Protein AF-A0A6C0ENH8-F1 (afdb_monomer_lite)

Radius of gyration: 22.21 Å; chains: 1; bounding box: 45×36×61 Å

Organism: NCBI:txid1070528

Structure (mmCIF, N/CA/C/O backbone):
data_AF-A0A6C0ENH8-F1
#
_entry.id   AF-A0A6C0ENH8-F1
#
loop_
_atom_site.group_PDB
_atom_site.id
_atom_site.type_symbol
_atom_site.label_atom_id
_atom_site.label_alt_id
_atom_site.label_comp_id
_atom_site.label_asym_id
_atom_site.label_entity_id
_atom_site.label_seq_id
_atom_site.pdbx_PDB_ins_code
_atom_site.Cartn_x
_atom_site.Cartn_y
_atom_site.Cartn_z
_atom_site.occupancy
_atom_site.B_iso_or_equiv
_atom_site.auth_seq_id
_atom_site.auth_comp_id
_atom_site.auth_asym_id
_atom_site.auth_atom_id
_atom_site.pdbx_PDB_model_num
ATOM 1 N N . MET A 1 1 ? 32.160 -7.961 -44.471 1.00 65.69 1 MET A N 1
ATOM 2 C CA . MET A 1 1 ? 32.110 -6.772 -43.589 1.00 65.69 1 MET A CA 1
ATOM 3 C C . MET A 1 1 ? 30.663 -6.365 -43.324 1.00 65.69 1 MET A C 1
ATOM 5 O O . MET A 1 1 ? 30.337 -6.050 -42.190 1.00 65.69 1 MET A O 1
ATOM 9 N N . ASP A 1 2 ? 29.778 -6.484 -44.314 1.00 79.00 2 ASP A N 1
ATOM 10 C CA . ASP A 1 2 ? 28.397 -5.971 -44.247 1.00 79.00 2 ASP A CA 1
ATOM 11 C C . ASP A 1 2 ? 27.491 -6.718 -43.254 1.00 79.00 2 ASP A C 1
ATOM 13 O O . ASP A 1 2 ? 26.741 -6.101 -42.504 1.00 79.00 2 ASP A O 1
ATOM 17 N N . ASN A 1 3 ? 27.633 -8.043 -43.137 1.00 78.62 3 ASN A N 1
ATOM 18 C CA . ASN A 1 3 ? 26.851 -8.827 -42.170 1.00 78.62 3 ASN A CA 1
ATOM 19 C C . ASN A 1 3 ? 27.197 -8.468 -40.716 1.00 78.62 3 ASN A C 1
ATOM 21 O O . ASN A 1 3 ? 26.331 -8.490 -39.847 1.00 78.62 3 ASN A O 1
ATOM 25 N N . LEU A 1 4 ? 28.454 -8.096 -40.449 1.00 82.75 4 LEU A N 1
ATOM 26 C CA . LEU A 1 4 ? 28.908 -7.704 -39.113 1.00 82.75 4 LEU A CA 1
ATOM 27 C C . LEU A 1 4 ? 28.225 -6.401 -38.666 1.00 82.75 4 LEU A C 1
ATOM 29 O O . LEU A 1 4 ? 27.839 -6.268 -37.507 1.00 82.75 4 LEU A O 1
ATOM 33 N N . ILE A 1 5 ? 28.017 -5.478 -39.611 1.00 87.62 5 ILE A N 1
ATOM 34 C CA . ILE A 1 5 ? 27.381 -4.177 -39.378 1.00 87.62 5 ILE A CA 1
ATOM 35 C C . ILE A 1 5 ? 25.905 -4.339 -38.982 1.00 87.62 5 ILE A C 1
ATOM 37 O O . ILE A 1 5 ? 25.403 -3.535 -38.206 1.00 87.62 5 ILE A O 1
ATOM 41 N N . ILE A 1 6 ? 25.222 -5.389 -39.451 1.00 89.88 6 ILE A N 1
ATOM 42 C CA . ILE A 1 6 ? 23.808 -5.662 -39.133 1.00 89.88 6 ILE A CA 1
ATOM 43 C C . ILE A 1 6 ? 23.665 -6.510 -37.858 1.00 89.88 6 ILE A C 1
ATOM 45 O O . ILE A 1 6 ? 22.753 -6.296 -37.055 1.00 89.88 6 ILE A O 1
ATOM 49 N N . VAL A 1 7 ? 24.578 -7.457 -37.637 1.00 91.69 7 VAL A N 1
ATOM 50 C CA . VAL A 1 7 ? 24.515 -8.379 -36.491 1.00 91.69 7 VAL A CA 1
ATOM 51 C C . VAL A 1 7 ? 24.782 -7.659 -35.167 1.00 91.69 7 VAL A C 1
ATOM 53 O O . VAL A 1 7 ? 24.084 -7.917 -34.188 1.00 91.69 7 VAL A O 1
ATOM 56 N N . ILE A 1 8 ? 25.732 -6.721 -35.134 1.00 93.31 8 ILE A N 1
ATOM 57 C CA . ILE A 1 8 ? 26.076 -5.957 -33.923 1.00 93.31 8 ILE A CA 1
ATOM 58 C C . ILE A 1 8 ? 24.873 -5.176 -33.346 1.00 93.31 8 ILE A C 1
ATOM 60 O O . ILE A 1 8 ? 24.562 -5.370 -32.168 1.00 93.31 8 ILE A O 1
ATOM 64 N N . PRO A 1 9 ? 24.148 -4.332 -34.108 1.00 92.88 9 PRO A N 1
ATOM 65 C CA . PRO A 1 9 ? 23.003 -3.595 -33.579 1.00 92.88 9 PRO A CA 1
ATOM 66 C C . PRO A 1 9 ? 21.829 -4.511 -33.219 1.00 92.88 9 PRO A C 1
ATOM 68 O O . PRO A 1 9 ? 21.180 -4.271 -32.203 1.00 92.88 9 PRO A O 1
ATOM 71 N N . CYS A 1 10 ? 21.587 -5.594 -33.971 1.00 92.88 10 CYS A N 1
ATOM 72 C CA . CYS A 1 10 ? 20.583 -6.593 -33.585 1.00 92.88 10 CYS A CA 1
ATOM 73 C C . CYS A 1 10 ? 20.896 -7.206 -32.216 1.00 92.88 10 CYS A C 1
ATOM 75 O O . CYS A 1 10 ? 20.012 -7.319 -31.367 1.00 92.88 10 CYS A O 1
ATOM 77 N N . LEU A 1 11 ? 22.160 -7.554 -31.975 1.00 94.50 11 LEU A N 1
ATOM 78 C CA . LEU A 1 11 ? 22.593 -8.145 -30.714 1.00 94.50 11 LEU A CA 1
ATOM 79 C C . LEU A 1 11 ? 22.465 -7.151 -29.548 1.00 94.50 11 LEU A C 1
ATOM 81 O O . LEU A 1 11 ? 21.988 -7.526 -28.478 1.00 94.50 11 LEU A O 1
ATOM 85 N N . LEU A 1 12 ? 22.787 -5.872 -29.768 1.00 94.62 12 LEU A N 1
ATOM 86 C CA . LEU A 1 12 ? 22.582 -4.809 -28.775 1.00 94.62 12 L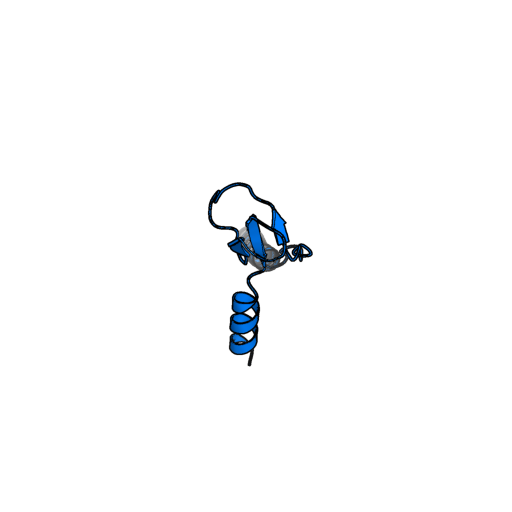EU A CA 1
ATOM 87 C C . LEU A 1 12 ? 21.099 -4.589 -28.439 1.00 94.62 12 LEU A C 1
ATOM 89 O O . LEU A 1 12 ? 20.762 -4.426 -27.267 1.00 94.62 12 LEU A O 1
ATOM 93 N N . VAL A 1 13 ? 20.206 -4.630 -29.433 1.00 94.69 13 VAL A N 1
ATOM 94 C CA . VAL A 1 13 ? 18.754 -4.512 -29.213 1.00 94.69 13 VAL A CA 1
ATOM 95 C C . VAL A 1 13 ? 18.230 -5.699 -28.406 1.00 94.69 13 VAL A C 1
ATOM 97 O O . VAL A 1 13 ? 17.504 -5.499 -27.434 1.00 94.69 13 VAL A O 1
ATOM 100 N N . VAL A 1 14 ? 18.631 -6.927 -28.742 1.00 94.00 14 VAL A N 1
ATOM 101 C CA . VAL A 1 14 ? 18.226 -8.129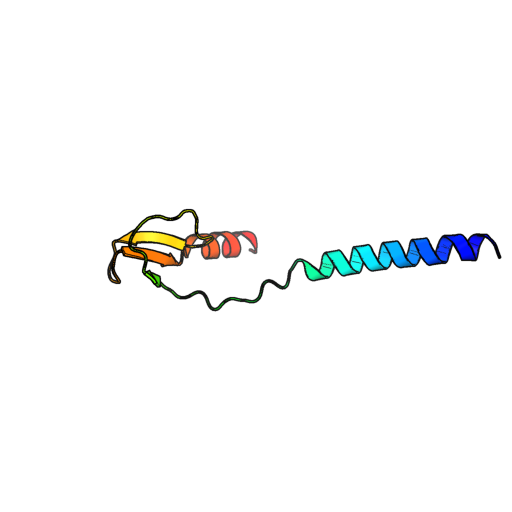 -27.994 1.00 94.00 14 VAL A CA 1
ATOM 102 C C . VAL A 1 14 ? 18.720 -8.069 -26.546 1.00 94.00 14 VAL A C 1
ATOM 104 O O . VAL A 1 14 ? 17.939 -8.299 -25.621 1.00 94.00 14 VAL A O 1
ATOM 107 N N . LEU A 1 15 ? 19.979 -7.683 -26.324 1.00 92.12 15 LEU A N 1
ATOM 108 C CA . LEU A 1 15 ? 20.531 -7.493 -24.979 1.00 92.12 15 LEU A CA 1
ATOM 109 C C . LEU A 1 15 ? 19.792 -6.405 -24.191 1.00 92.12 15 LEU A C 1
ATOM 111 O O . LEU A 1 15 ? 19.503 -6.593 -23.008 1.00 92.12 15 LEU A O 1
ATOM 115 N N . PHE A 1 16 ? 19.435 -5.295 -24.837 1.00 92.19 16 PHE A N 1
ATOM 116 C CA . PHE A 1 16 ? 18.658 -4.223 -24.219 1.00 92.19 16 PHE A CA 1
ATOM 117 C C . PHE A 1 16 ? 17.248 -4.681 -23.818 1.00 92.19 16 PHE A C 1
ATOM 119 O O . PHE A 1 16 ? 16.781 -4.349 -22.727 1.00 92.19 16 PHE A O 1
ATOM 126 N N . LEU A 1 17 ? 16.579 -5.486 -24.650 1.00 89.62 17 LEU A N 1
ATOM 127 C CA . LEU A 1 17 ? 15.270 -6.063 -24.327 1.00 89.62 17 LEU A CA 1
ATOM 128 C C . LEU A 1 17 ? 15.350 -7.020 -23.127 1.00 89.62 17 LEU A C 1
ATOM 130 O O . LEU A 1 17 ? 14.52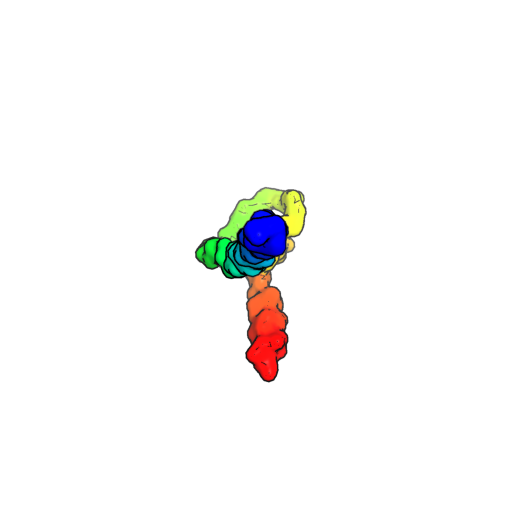1 -6.932 -22.219 1.00 89.62 17 LEU A O 1
ATOM 134 N N . ILE A 1 18 ? 16.383 -7.869 -23.075 1.00 88.38 18 ILE A N 1
ATOM 135 C CA . ILE A 1 18 ? 16.648 -8.757 -21.930 1.00 88.38 18 ILE A CA 1
ATOM 136 C C . ILE A 1 18 ? 16.906 -7.932 -20.659 1.00 88.38 18 ILE A C 1
ATOM 138 O O . ILE A 1 18 ? 16.346 -8.224 -19.600 1.00 88.38 18 ILE A O 1
ATOM 142 N N . TYR A 1 19 ? 17.703 -6.866 -20.766 1.00 85.00 19 TYR A N 1
ATOM 143 C CA . TYR A 1 19 ? 18.009 -5.969 -19.652 1.00 85.00 19 TYR A CA 1
ATOM 144 C C . TYR A 1 19 ? 16.756 -5.261 -19.112 1.00 85.00 19 TYR A C 1
ATOM 146 O O . TYR A 1 19 ? 16.539 -5.243 -17.899 1.00 85.00 19 TYR A O 1
ATOM 154 N N . LYS A 1 20 ? 15.875 -4.749 -19.987 1.00 78.31 20 LYS A N 1
ATOM 155 C CA . LYS A 1 20 ? 14.601 -4.137 -19.564 1.00 78.31 20 LYS A CA 1
ATOM 156 C C . LYS A 1 20 ? 13.666 -5.127 -18.877 1.00 78.31 20 LYS A C 1
ATOM 158 O O . LYS A 1 20 ? 12.970 -4.732 -17.944 1.00 78.31 20 LYS A O 1
ATOM 163 N N . ASN A 1 21 ? 13.651 -6.389 -19.308 1.00 72.38 21 ASN A N 1
ATOM 164 C CA . ASN A 1 21 ? 12.813 -7.407 -18.679 1.00 72.38 21 ASN A CA 1
ATOM 165 C C . ASN A 1 21 ? 13.241 -7.670 -17.224 1.00 72.38 21 ASN A C 1
ATOM 167 O O . ASN A 1 21 ? 12.400 -7.812 -16.344 1.00 72.38 21 ASN A O 1
ATOM 171 N N . LYS A 1 22 ? 14.551 -7.635 -16.944 1.00 63.16 22 LYS A N 1
ATOM 172 C CA . LYS A 1 22 ? 15.096 -7.884 -15.600 1.00 63.16 22 LYS A CA 1
ATOM 173 C C . LYS A 1 22 ? 14.818 -6.757 -14.593 1.00 63.16 22 LYS A C 1
ATOM 175 O O . LYS A 1 22 ? 14.767 -7.011 -13.396 1.00 63.16 22 LYS A O 1
ATOM 180 N N . ILE A 1 23 ? 14.616 -5.520 -15.054 1.00 58.53 23 ILE A N 1
ATOM 181 C CA . ILE A 1 23 ? 14.361 -4.363 -14.171 1.00 58.53 23 ILE A CA 1
ATOM 182 C C . ILE A 1 23 ? 12.911 -4.328 -13.651 1.00 58.53 23 ILE A C 1
ATOM 184 O O . ILE A 1 23 ? 12.632 -3.648 -12.665 1.00 58.53 23 ILE A O 1
ATOM 188 N N . GLN A 1 24 ? 11.982 -5.089 -14.241 1.00 51.69 24 GLN A N 1
ATOM 189 C CA . GLN A 1 24 ? 10.567 -5.036 -13.851 1.00 51.69 24 GLN A CA 1
ATOM 190 C C . GLN A 1 24 ? 10.233 -5.632 -12.472 1.00 51.69 24 GLN A C 1
ATOM 192 O O . GLN A 1 24 ? 9.128 -5.397 -11.983 1.00 51.69 24 GLN A O 1
ATOM 197 N N . GLU A 1 25 ? 11.156 -6.321 -11.798 1.00 55.16 25 GLU A N 1
ATOM 198 C CA . GLU A 1 25 ? 10.845 -7.018 -10.538 1.00 55.16 25 GLU A CA 1
ATOM 199 C C . GLU A 1 25 ? 11.513 -6.457 -9.280 1.00 55.16 25 GLU A C 1
ATOM 201 O O . GLU A 1 25 ? 11.291 -6.981 -8.192 1.00 55.16 25 GLU A O 1
ATOM 206 N N . PHE A 1 26 ? 12.258 -5.353 -9.360 1.00 49.44 26 PHE A N 1
ATOM 207 C CA . PHE A 1 26 ? 12.726 -4.681 -8.145 1.00 49.44 26 PHE A CA 1
ATOM 208 C C . PHE A 1 26 ? 11.780 -3.542 -7.765 1.00 49.44 26 PHE A C 1
ATOM 210 O O . PHE A 1 26 ? 12.105 -2.360 -7.880 1.00 49.44 26 PHE A O 1
ATOM 217 N N . LYS A 1 27 ? 10.574 -3.898 -7.307 1.00 52.12 27 LYS A N 1
ATOM 218 C CA . LYS A 1 27 ? 9.831 -2.978 -6.441 1.00 52.12 27 LYS A CA 1
ATOM 219 C C . LYS A 1 27 ? 10.540 -3.006 -5.091 1.00 52.12 27 LYS A C 1
ATOM 221 O O . LYS A 1 27 ? 10.637 -4.096 -4.524 1.00 52.12 27 LYS A O 1
ATOM 226 N N . PRO A 1 28 ? 11.049 -1.870 -4.580 1.00 44.59 28 PRO A N 1
ATOM 227 C CA . PRO A 1 28 ? 11.554 -1.839 -3.219 1.00 44.59 28 PRO A CA 1
ATOM 228 C C . PRO A 1 28 ? 10.455 -2.411 -2.329 1.00 44.59 28 PRO A C 1
ATOM 230 O O . PRO A 1 28 ? 9.282 -2.058 -2.481 1.00 44.59 28 PRO A O 1
ATOM 233 N N . VAL A 1 29 ? 10.823 -3.355 -1.465 1.00 52.22 29 VAL A N 1
ATOM 234 C CA . VAL A 1 29 ? 9.950 -3.814 -0.392 1.00 52.22 29 VAL A CA 1
ATOM 235 C C . VAL A 1 29 ? 9.769 -2.600 0.509 1.00 52.22 29 VAL A C 1
ATOM 237 O O . VAL A 1 29 ? 10.533 -2.385 1.443 1.00 52.22 29 VAL A O 1
ATOM 240 N N . GLU A 1 30 ? 8.818 -1.736 0.157 1.00 58.16 30 GLU A N 1
ATOM 241 C CA . GLU A 1 30 ? 8.311 -0.732 1.070 1.00 58.16 30 GLU A CA 1
ATOM 242 C C . GLU A 1 30 ? 7.842 -1.518 2.279 1.00 58.16 30 GLU A C 1
ATOM 244 O O . GLU A 1 30 ? 6.950 -2.368 2.177 1.00 58.16 30 GLU A O 1
ATOM 249 N N . THR A 1 31 ? 8.503 -1.290 3.408 1.00 60.31 31 THR A N 1
ATOM 250 C CA . THR A 1 31 ? 8.061 -1.765 4.708 1.00 60.31 31 THR A CA 1
ATOM 251 C C . THR A 1 31 ? 6.656 -1.215 4.910 1.00 60.31 31 THR A C 1
ATOM 253 O O . THR A 1 31 ? 6.479 -0.064 5.299 1.00 60.31 31 THR A O 1
ATOM 256 N N . LYS A 1 32 ? 5.649 -2.007 4.533 1.00 73.06 32 LYS A N 1
ATOM 257 C CA . LYS A 1 32 ? 4.258 -1.575 4.551 1.00 73.06 32 LYS A CA 1
ATOM 258 C C . LYS A 1 32 ? 3.872 -1.301 5.992 1.00 73.06 32 LYS A C 1
ATOM 260 O O . LYS A 1 32 ? 3.868 -2.215 6.819 1.00 73.06 32 LYS A O 1
ATOM 265 N N . GLU A 1 33 ? 3.549 -0.050 6.290 1.00 81.94 33 GLU A N 1
ATOM 266 C CA . GLU A 1 33 ? 3.015 0.282 7.597 1.00 81.94 33 GLU A CA 1
ATOM 267 C C . GLU A 1 33 ? 1.679 -0.447 7.801 1.00 81.94 33 GLU A C 1
ATOM 269 O O . GLU A 1 33 ? 0.846 -0.497 6.899 1.00 81.94 33 GLU A O 1
ATOM 274 N N . PRO A 1 34 ? 1.419 -1.020 8.985 1.00 88.00 34 PRO A N 1
ATOM 275 C CA . PRO A 1 34 ? 0.186 -1.768 9.223 1.00 88.00 34 PRO A CA 1
ATOM 276 C C . PRO A 1 34 ? -1.076 -0.888 9.184 1.00 88.00 34 PRO A C 1
ATOM 278 O O . PRO A 1 34 ? -2.186 -1.417 9.095 1.00 88.00 34 PRO A O 1
ATOM 281 N N . PHE A 1 35 ? -0.931 0.436 9.304 1.00 93.12 35 PHE A N 1
ATOM 282 C CA . PHE A 1 35 ? -2.035 1.390 9.283 1.00 93.12 35 PHE A CA 1
ATOM 283 C C . PHE A 1 35 ? -1.571 2.780 8.845 1.00 93.12 35 PHE A C 1
ATOM 285 O O . PHE A 1 35 ? -0.610 3.297 9.401 1.00 93.12 35 PHE A O 1
ATOM 292 N N . ILE A 1 36 ? -2.315 3.395 7.926 1.00 93.75 36 ILE A N 1
ATOM 293 C CA . ILE A 1 36 ? -2.102 4.762 7.447 1.00 93.75 36 ILE A CA 1
ATOM 294 C C . ILE A 1 36 ? -3.366 5.580 7.772 1.00 93.75 36 ILE A C 1
ATOM 296 O O . ILE A 1 36 ? -4.419 5.325 7.174 1.00 93.75 36 ILE A O 1
ATOM 300 N N . PRO A 1 37 ? -3.313 6.553 8.700 1.00 95.50 37 PRO A N 1
ATOM 301 C CA . PRO A 1 37 ? -4.482 7.351 9.060 1.00 95.50 37 PRO A CA 1
ATOM 302 C C . PRO A 1 37 ? -4.943 8.217 7.884 1.00 95.50 37 PRO A C 1
ATOM 304 O O . PRO A 1 37 ? -4.137 8.851 7.204 1.00 95.50 37 PRO A O 1
ATOM 307 N N . SER A 1 38 ? -6.254 8.286 7.652 1.00 95.88 38 SER A N 1
ATOM 308 C CA . SER A 1 38 ? -6.832 9.183 6.648 1.00 95.88 38 SER A CA 1
ATOM 309 C C . SER A 1 38 ? -8.240 9.610 7.039 1.00 95.88 38 SER A C 1
ATOM 311 O O . SER A 1 38 ? -9.073 8.799 7.430 1.00 95.88 38 SER A O 1
ATOM 313 N N . LYS A 1 39 ? -8.536 10.903 6.882 1.00 96.31 39 LYS A N 1
ATOM 314 C CA . LYS A 1 39 ? -9.842 11.484 7.235 1.00 96.31 39 LYS A CA 1
ATOM 315 C C . LYS A 1 39 ? -10.954 11.129 6.243 1.00 96.31 39 LYS A C 1
ATOM 317 O O . LYS A 1 39 ? -12.124 11.297 6.564 1.00 96.31 39 LYS A O 1
ATOM 322 N N . LYS A 1 40 ? -10.603 10.698 5.028 1.00 96.06 40 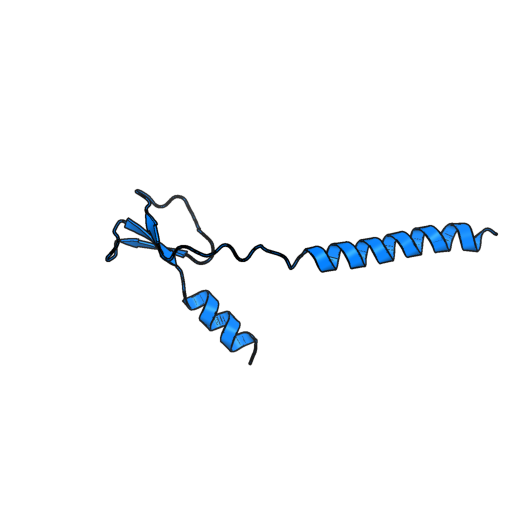LYS A N 1
ATOM 323 C CA . LYS A 1 40 ? -11.555 10.361 3.962 1.00 96.06 40 LYS A CA 1
ATOM 324 C C . LYS A 1 40 ? -10.974 9.320 3.014 1.00 96.06 40 LYS A C 1
ATOM 326 O O . LYS A 1 40 ? -9.756 9.182 2.903 1.00 96.06 40 LYS A O 1
ATOM 331 N N . PHE A 1 41 ? -11.853 8.630 2.300 1.00 94.88 41 PHE A N 1
ATOM 332 C CA . PHE A 1 41 ? -11.445 7.792 1.184 1.00 94.88 41 PHE A CA 1
ATOM 333 C C . PHE A 1 41 ? -10.918 8.690 0.058 1.00 94.88 41 PHE A C 1
ATOM 335 O O . PHE A 1 41 ? -11.634 9.574 -0.415 1.00 94.88 41 PHE A O 1
ATOM 342 N N . ILE A 1 42 ? -9.658 8.497 -0.332 1.00 94.38 42 ILE A N 1
ATOM 343 C CA . ILE A 1 42 ? -9.002 9.258 -1.411 1.00 94.38 42 ILE A CA 1
ATOM 344 C C . ILE A 1 42 ? -8.759 8.407 -2.664 1.00 94.38 42 ILE A C 1
ATOM 346 O O . ILE A 1 42 ? -8.183 8.898 -3.628 1.00 94.38 42 ILE A O 1
ATOM 350 N N . GLY A 1 43 ? -9.205 7.149 -2.655 1.00 91.38 43 GLY A N 1
ATOM 351 C CA . GLY A 1 43 ? -8.995 6.188 -3.733 1.00 91.38 43 GLY A CA 1
ATOM 352 C C . GLY A 1 43 ? -8.386 4.876 -3.249 1.00 91.38 43 GLY A C 1
ATOM 353 O O . GLY A 1 43 ? -8.160 4.669 -2.052 1.00 91.38 43 GLY A O 1
ATOM 354 N N . GLU A 1 44 ? -8.145 3.978 -4.198 1.00 86.62 44 GLU A N 1
ATOM 355 C CA . GLU A 1 44 ? -7.509 2.688 -3.945 1.00 86.62 44 GLU A CA 1
ATOM 356 C C . GLU A 1 44 ? -6.054 2.887 -3.497 1.00 86.62 44 GLU A C 1
ATOM 358 O O . GLU A 1 44 ? -5.273 3.570 -4.159 1.00 86.62 44 GLU A O 1
ATOM 363 N N . ASN A 1 45 ? -5.680 2.244 -2.392 1.00 86.06 45 ASN A N 1
ATOM 364 C CA . ASN A 1 45 ? -4.287 2.071 -2.007 1.00 86.06 45 ASN A CA 1
ATOM 365 C C . ASN A 1 45 ? -3.969 0.574 -2.089 1.00 86.06 45 ASN A C 1
ATOM 367 O O . ASN A 1 45 ? -4.518 -0.224 -1.330 1.00 86.06 45 ASN A O 1
ATOM 371 N N . ARG A 1 46 ? -3.143 0.178 -3.064 1.00 83.94 46 ARG A N 1
ATOM 372 C CA . ARG A 1 46 ? -2.924 -1.235 -3.402 1.00 83.94 46 ARG A CA 1
ATOM 373 C C . ARG A 1 46 ? -2.378 -2.021 -2.213 1.00 83.94 46 ARG A C 1
ATOM 375 O O . ARG A 1 46 ? -1.274 -1.777 -1.728 1.00 83.94 46 ARG A O 1
ATOM 382 N N . GLY A 1 47 ? -3.124 -3.046 -1.809 1.00 86.12 47 GLY A N 1
ATOM 383 C CA . GLY A 1 47 ? -2.796 -3.859 -0.640 1.00 86.12 47 GLY A CA 1
ATOM 384 C C . GLY A 1 47 ? -3.193 -3.214 0.687 1.00 86.12 47 GLY A C 1
ATOM 385 O O . GLY A 1 47 ? -2.616 -3.576 1.710 1.00 86.12 47 GLY A O 1
ATOM 386 N N . TYR A 1 48 ? -4.146 -2.279 0.667 1.00 91.50 48 TYR A N 1
ATOM 387 C CA . TYR A 1 48 ? -4.785 -1.716 1.847 1.00 91.50 48 TYR A CA 1
ATOM 388 C C . TYR A 1 48 ? -6.309 -1.627 1.683 1.00 91.50 48 TYR A C 1
ATOM 390 O O . TYR A 1 48 ? -6.821 -1.372 0.595 1.00 91.50 48 TYR A O 1
ATOM 398 N N . VAL A 1 49 ? -7.030 -1.741 2.798 1.00 92.44 49 VAL A N 1
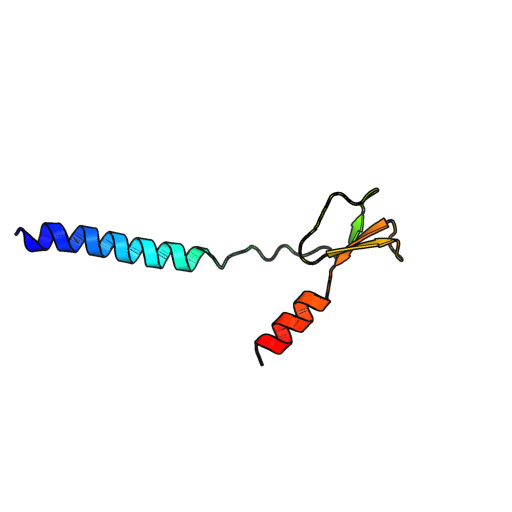ATOM 399 C CA . VAL A 1 49 ? -8.483 -1.553 2.898 1.00 92.44 49 VAL A CA 1
ATOM 400 C C . VAL A 1 49 ? -8.774 -0.288 3.699 1.00 92.44 49 VAL A C 1
ATOM 402 O O . VAL A 1 49 ? -8.296 -0.138 4.825 1.00 92.44 49 VAL A O 1
ATOM 405 N N . PHE A 1 50 ? -9.577 0.620 3.142 1.00 94.69 50 PHE A N 1
ATOM 406 C CA . PHE A 1 50 ? -10.044 1.803 3.865 1.00 94.69 50 PHE A CA 1
ATOM 407 C C . PHE A 1 50 ? -11.192 1.433 4.811 1.00 94.69 50 PHE A C 1
ATOM 409 O O . PHE A 1 50 ? -12.241 0.973 4.361 1.00 94.69 50 PHE A O 1
ATOM 416 N N . LYS A 1 51 ? -11.003 1.630 6.118 1.00 95.31 51 LYS A N 1
ATOM 417 C CA . LYS A 1 51 ? -12.017 1.346 7.144 1.00 95.31 51 LYS A CA 1
ATOM 418 C C . LYS A 1 51 ? -11.798 2.180 8.407 1.00 95.31 51 LYS A C 1
ATOM 420 O O . LYS A 1 51 ? -10.751 2.797 8.594 1.00 95.31 51 LYS A O 1
ATOM 425 N N . ASN A 1 52 ? -12.797 2.181 9.282 1.00 96.12 52 ASN A N 1
ATOM 426 C CA . ASN A 1 52 ? -12.679 2.686 10.646 1.00 96.12 52 ASN A CA 1
ATOM 427 C C . ASN A 1 52 ? -12.569 1.494 11.604 1.00 96.12 52 ASN A C 1
ATOM 429 O O . ASN A 1 52 ? -13.484 0.676 11.652 1.00 96.12 52 ASN A O 1
ATOM 433 N N . ASP A 1 53 ? -11.449 1.364 12.311 1.00 94.56 53 ASP A N 1
ATOM 434 C CA . ASP A 1 53 ? -11.159 0.218 13.189 1.00 94.56 53 ASP A CA 1
ATOM 435 C C . ASP A 1 53 ? -10.323 0.686 14.403 1.00 94.56 53 ASP A C 1
ATOM 437 O O . ASP A 1 53 ? -10.235 1.884 14.669 1.00 94.56 53 ASP A O 1
ATOM 441 N N . LYS A 1 54 ? -9.686 -0.227 15.147 1.00 93.56 54 LYS A N 1
ATOM 442 C CA . LYS A 1 54 ? -8.967 0.032 16.415 1.00 93.56 54 LYS A CA 1
ATOM 443 C C . LYS A 1 54 ? -7.988 1.217 16.409 1.00 93.56 54 LYS A C 1
ATOM 445 O O . LYS A 1 54 ? -7.776 1.813 17.459 1.00 93.56 54 LYS A O 1
ATOM 450 N N . LYS A 1 55 ? -7.356 1.535 15.272 1.00 94.25 55 LYS A N 1
ATOM 451 C CA . LYS A 1 55 ? -6.388 2.645 15.141 1.00 94.25 55 LYS A CA 1
ATOM 452 C C . LYS A 1 55 ? -7.016 3.933 14.584 1.00 94.25 55 LYS A C 1
ATOM 454 O O . LYS A 1 55 ? -6.316 4.923 14.395 1.00 94.25 55 LYS A O 1
ATOM 459 N N . GLY A 1 56 ? -8.327 3.927 14.347 1.00 95.81 56 GLY A N 1
ATOM 460 C CA . GLY A 1 56 ? -9.098 5.021 13.766 1.00 95.81 56 GLY A CA 1
ATOM 461 C C . GLY A 1 56 ? -9.421 4.817 12.286 1.00 95.81 56 GLY A C 1
ATOM 462 O O . GLY A 1 56 ? -9.284 3.720 11.733 1.00 95.81 56 GLY A O 1
ATOM 463 N N . LEU A 1 57 ? -9.866 5.901 11.648 1.00 97.38 57 LEU A N 1
ATOM 464 C CA . LEU A 1 57 ? -10.231 5.938 10.236 1.00 97.38 57 LEU A CA 1
ATOM 465 C C . LEU A 1 57 ? -8.976 6.023 9.358 1.00 97.38 57 LEU A C 1
ATOM 467 O O . LEU A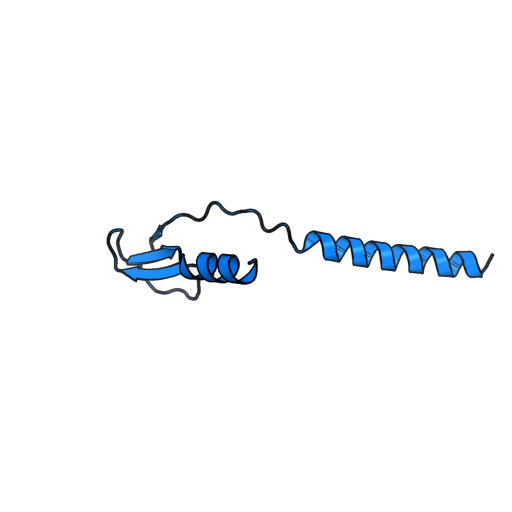 1 57 ? -8.129 6.902 9.542 1.00 97.38 57 LEU A O 1
ATOM 471 N N . GLY A 1 58 ? -8.852 5.110 8.400 1.00 96.38 58 GLY A N 1
ATOM 472 C CA . GLY A 1 58 ? -7.720 5.097 7.483 1.00 96.38 58 GLY A CA 1
ATOM 473 C C . GLY A 1 58 ? -7.577 3.797 6.703 1.00 96.38 58 GLY A C 1
ATOM 474 O O . GLY A 1 58 ? -8.504 2.994 6.612 1.00 96.38 58 GLY A O 1
ATOM 475 N N . TYR A 1 59 ? -6.399 3.606 6.124 1.00 95.44 59 TYR A N 1
ATOM 476 C CA . TYR A 1 59 ? -6.034 2.448 5.318 1.00 95.44 59 TYR A CA 1
ATOM 477 C C . TYR A 1 59 ? -5.312 1.412 6.182 1.00 95.44 59 TYR A C 1
ATOM 479 O O . TYR A 1 59 ? -4.285 1.704 6.786 1.00 95.44 59 TYR A O 1
ATOM 487 N N . TYR A 1 60 ? -5.840 0.194 6.231 1.00 93.88 60 TYR A N 1
ATOM 488 C CA . TYR A 1 60 ? -5.263 -0.942 6.953 1.00 93.88 60 TYR A CA 1
ATOM 489 C C . TYR A 1 60 ? -4.663 -1.926 5.967 1.00 93.88 60 TYR A C 1
ATOM 491 O O . TYR A 1 60 ? -5.255 -2.142 4.913 1.00 93.88 60 TYR A O 1
ATOM 499 N N . ILE A 1 61 ? -3.524 -2.528 6.304 1.00 90.06 61 ILE A N 1
ATOM 500 C CA . ILE A 1 61 ? -2.879 -3.495 5.414 1.00 90.06 61 ILE A CA 1
ATOM 501 C C . ILE A 1 61 ? -3.830 -4.652 5.082 1.00 90.06 61 ILE A C 1
ATOM 503 O O . ILE A 1 61 ? -4.478 -5.229 5.961 1.00 90.06 61 ILE A O 1
ATOM 507 N N . ASP A 1 62 ? -3.938 -4.957 3.794 1.00 86.19 62 ASP A N 1
ATOM 508 C CA . ASP A 1 62 ? -4.761 -6.047 3.301 1.00 86.19 62 ASP A CA 1
ATOM 509 C C . ASP A 1 62 ? -3.933 -7.330 3.217 1.00 86.19 62 ASP A C 1
ATOM 511 O O . ASP A 1 62 ? -3.175 -7.563 2.270 1.00 86.19 62 ASP A O 1
ATOM 515 N N . ASN A 1 63 ? -4.087 -8.179 4.229 1.00 75.69 63 ASN A N 1
ATOM 516 C CA . ASN A 1 63 ? -3.395 -9.462 4.283 1.00 75.69 63 ASN A CA 1
ATOM 517 C C . ASN A 1 63 ? -4.003 -10.514 3.340 1.00 75.69 63 ASN A C 1
ATOM 519 O O . ASN A 1 63 ? -3.386 -11.565 3.148 1.00 75.69 63 ASN A O 1
ATOM 523 N N . THR A 1 64 ? -5.160 -10.258 2.715 1.00 70.56 64 THR A N 1
ATOM 524 C CA . THR A 1 64 ? -5.747 -11.214 1.758 1.00 70.56 64 THR A CA 1
ATOM 525 C C . THR A 1 64 ? -4.907 -11.334 0.486 1.00 70.56 64 THR A C 1
ATOM 527 O O . THR A 1 64 ? -4.761 -12.433 -0.049 1.00 70.56 64 THR A O 1
ATOM 530 N N . LEU A 1 65 ? -4.241 -10.253 0.061 1.00 59.88 65 LEU A N 1
ATOM 531 C CA . LEU A 1 65 ? -3.344 -10.269 -1.099 1.00 59.88 65 LEU A CA 1
ATOM 532 C C . LEU A 1 65 ? -2.118 -11.176 -0.879 1.00 59.88 65 LEU A C 1
ATOM 534 O O . LEU A 1 65 ? -1.662 -11.852 -1.801 1.00 59.88 65 LEU A O 1
ATOM 538 N N . ASN A 1 66 ? -1.601 -11.215 0.354 1.00 57.62 66 ASN A N 1
ATOM 539 C CA . ASN A 1 66 ? -0.490 -12.093 0.727 1.00 57.62 66 ASN A CA 1
ATOM 540 C C . ASN A 1 66 ? -0.920 -13.564 0.740 1.00 57.62 66 ASN A C 1
ATOM 542 O O . ASN A 1 66 ? -0.170 -14.420 0.275 1.00 57.62 66 ASN A O 1
ATOM 546 N N . ALA A 1 67 ? -2.136 -13.855 1.213 1.00 54.56 67 ALA A N 1
ATOM 547 C CA . ALA A 1 67 ? -2.678 -15.210 1.205 1.00 54.56 67 ALA A CA 1
ATOM 548 C C . ALA A 1 67 ? -2.846 -15.740 -0.229 1.00 54.56 67 ALA A C 1
ATOM 550 O O . ALA A 1 67 ? -2.414 -16.849 -0.525 1.00 54.56 67 ALA A O 1
ATOM 551 N N . ILE A 1 68 ? -3.387 -14.933 -1.149 1.00 58.75 68 ILE A N 1
ATOM 552 C CA . ILE A 1 68 ? -3.582 -15.346 -2.550 1.00 58.75 68 ILE A CA 1
ATOM 553 C C . ILE A 1 68 ? -2.241 -15.652 -3.240 1.00 58.75 68 ILE A C 1
ATOM 555 O O . ILE A 1 68 ? -2.131 -16.650 -3.949 1.00 58.75 68 ILE A O 1
ATOM 559 N N . ASN A 1 69 ? -1.203 -14.841 -3.010 1.00 56.62 69 ASN A N 1
ATOM 560 C CA . ASN A 1 69 ? 0.127 -15.095 -3.578 1.00 56.62 69 ASN A CA 1
ATOM 561 C C . ASN A 1 69 ? 0.810 -16.331 -2.978 1.00 56.62 69 ASN A C 1
ATOM 563 O O . ASN A 1 69 ? 1.538 -17.016 -3.692 1.00 56.62 69 ASN A O 1
ATOM 567 N N . TYR A 1 70 ? 0.570 -16.632 -1.699 1.00 55.22 70 TYR A N 1
ATOM 568 C CA . TYR A 1 70 ? 1.055 -17.859 -1.070 1.00 55.22 70 TYR A CA 1
ATOM 569 C C . TYR A 1 70 ? 0.446 -19.099 -1.740 1.00 55.22 70 TYR A C 1
ATOM 571 O O . TYR A 1 70 ? 1.184 -19.968 -2.187 1.00 55.22 70 TYR A O 1
ATOM 579 N N . TYR A 1 71 ? -0.878 -19.139 -1.925 1.00 51.59 71 TYR A N 1
ATOM 580 C CA . TYR A 1 71 ? -1.548 -20.274 -2.578 1.00 51.59 71 TYR A CA 1
ATOM 581 C C . TYR A 1 71 ? -1.260 -20.408 -4.077 1.00 51.59 71 TYR A C 1
ATOM 583 O O . TYR A 1 71 ? -1.443 -21.483 -4.630 1.00 51.59 71 TYR A O 1
ATOM 591 N N . LYS A 1 72 ? -0.823 -19.340 -4.750 1.00 47.72 72 LYS A N 1
ATOM 592 C CA . LYS A 1 72 ? -0.465 -19.380 -6.177 1.00 47.72 72 LYS A CA 1
ATOM 593 C C . LYS A 1 72 ? 0.950 -19.922 -6.437 1.00 47.72 72 LYS A C 1
ATOM 595 O O . LYS A 1 72 ? 1.275 -20.212 -7.583 1.00 47.72 72 LYS A O 1
ATOM 600 N N . ASN A 1 73 ? 1.785 -20.016 -5.400 1.00 49.75 73 ASN A N 1
ATOM 601 C CA . ASN A 1 73 ? 3.168 -20.507 -5.470 1.00 49.75 73 ASN A CA 1
ATOM 602 C C . ASN A 1 73 ? 3.359 -21.885 -4.799 1.00 49.75 73 ASN A C 1
ATOM 604 O O . ASN A 1 73 ? 4.497 -22.284 -4.553 1.00 49.75 73 ASN A O 1
ATOM 608 N N . ILE A 1 74 ? 2.264 -22.587 -4.494 1.00 46.62 74 ILE A N 1
ATOM 609 C CA . ILE A 1 74 ? 2.227 -23.996 -4.065 1.00 46.62 74 ILE A CA 1
ATOM 610 C C . ILE A 1 74 ? 1.574 -24.788 -5.194 1.00 46.62 74 ILE A C 1
ATOM 612 O O . ILE A 1 74 ? 2.070 -25.894 -5.491 1.00 46.62 74 ILE A O 1
#

Secondary structure (DSSP, 8-state):
-HHHHHHHHHHHHHHHHHHHHHHTT--------SEEE-SS--S--TTEEEEEETTEEEEEE-THHHHHHHHHT-

Foldseek 3Di:
DVVVVVVVVVVVVVVVVVVVVVVPPPPPPPPDDQWDADPDDPDDDPQWDADQDPVGGGTGGNCVVVVVVVVVVD

pLDDT: mean 79.79, std 17.04, range [44.59, 97.38]

Sequence (74 aa):
MDNLIIVIPCLLVVLFLIYKNKIQEFKPVETKEPFIPSKKFIGENRGYVFKNDKKGLGYYIDNTLNAINYYKNI